Protein AF-A0A0A5IDB6-F1 (afdb_monomer)

Mean predicted aligned error: 13.43 Å

Sequence (99 aa):
MSDLLKRGFLIGLGAAVNGKERVEKMMDDMIAKGQVTPHQAKEMFEAWKAKGENAKGEWDQKQREQMRTWLSQLGFVHKEEVAELEKRIRHLEEKGRER

pLDDT: mean 75.78, std 8.66, range [52.66, 92.31]

Secondary structure (DSSP, 8-state):
--HHHHHHHHHHHHHHHHHHHHHHHHHHHHHHTTSS-HHHHHHHHHHHHHHHHHHHHHHHHHHHHHHHHHHHHTTPPPHHHHHHHHHHHHHHHHHHHT-

Organism: NCBI:txid1385510

InterPro domains:
  IPR008769 Poly granule associated [PTHR38664] (3-95)

Structure (mmCIF, N/CA/C/O backbone):
data_AF-A0A0A5IDB6-F1
#
_entry.id   AF-A0A0A5IDB6-F1
#
loop_
_atom_site.group_PDB
_atom_site.id
_atom_site.type_symbol
_atom_site.label_atom_id
_atom_site.label_alt_id
_atom_site.label_comp_id
_atom_site.label_asym_id
_atom_site.label_entity_id
_atom_site.label_seq_id
_atom_site.pdbx_PDB_ins_code
_atom_site.Cartn_x
_atom_site.Cartn_y
_atom_site.Cartn_z
_atom_site.occupancy
_atom_site.B_iso_or_equiv
_atom_site.auth_seq_id
_atom_site.auth_comp_id
_atom_site.auth_asym_id
_atom_site.auth_atom_id
_atom_site.pdbx_PDB_model_num
ATOM 1 N N . MET A 1 1 ? 15.994 17.042 -19.330 1.00 52.66 1 MET A N 1
ATOM 2 C CA . MET A 1 1 ? 15.567 15.823 -18.602 1.00 52.66 1 MET A CA 1
ATOM 3 C C . MET A 1 1 ? 16.181 14.626 -19.302 1.00 52.66 1 MET A C 1
ATOM 5 O O . MET A 1 1 ? 16.002 14.531 -20.511 1.00 52.66 1 MET A O 1
ATOM 9 N N . SER A 1 2 ? 16.950 13.793 -18.598 1.00 75.12 2 SER A N 1
ATOM 10 C CA . SER A 1 2 ? 17.633 12.646 -19.208 1.00 75.12 2 SER A CA 1
ATOM 11 C C . SER A 1 2 ? 16.621 11.651 -19.782 1.00 75.12 2 SER A C 1
ATOM 13 O O . SER A 1 2 ? 15.553 11.426 -19.210 1.00 75.12 2 SER A O 1
ATOM 15 N N . ASP A 1 3 ? 16.950 11.067 -20.930 1.00 76.25 3 ASP A N 1
ATOM 16 C CA . ASP A 1 3 ? 16.071 10.136 -21.647 1.00 76.25 3 ASP A CA 1
ATOM 17 C C . ASP A 1 3 ? 15.746 8.888 -20.797 1.00 76.25 3 ASP A C 1
ATOM 19 O O . ASP A 1 3 ? 14.632 8.369 -20.819 1.00 76.25 3 ASP A O 1
ATOM 23 N N . LEU A 1 4 ? 16.681 8.495 -19.927 1.00 72.12 4 LEU A N 1
ATOM 24 C CA . LEU A 1 4 ? 16.526 7.449 -18.911 1.00 72.12 4 LEU A CA 1
ATOM 25 C C . LEU A 1 4 ? 15.394 7.719 -17.910 1.00 72.12 4 LEU A C 1
ATOM 27 O O . LEU A 1 4 ? 14.641 6.804 -17.589 1.00 72.12 4 LEU A O 1
ATOM 31 N N . LEU A 1 5 ? 15.228 8.961 -17.441 1.00 74.62 5 LEU A N 1
ATOM 32 C CA . LEU A 1 5 ? 14.155 9.313 -16.502 1.00 74.62 5 LEU A CA 1
ATOM 33 C C . LEU A 1 5 ? 12.778 9.225 -17.169 1.00 74.62 5 LEU A C 1
ATOM 35 O O . LEU A 1 5 ? 11.841 8.691 -16.579 1.00 74.62 5 LEU A O 1
ATOM 39 N N . LYS A 1 6 ? 12.661 9.689 -18.421 1.00 70.94 6 LYS A N 1
ATOM 40 C CA . LYS A 1 6 ? 11.416 9.571 -19.199 1.00 70.94 6 LYS A CA 1
ATOM 41 C C . LYS A 1 6 ? 11.058 8.109 -19.474 1.00 70.94 6 LYS A C 1
ATOM 43 O O . LYS A 1 6 ? 9.900 7.727 -19.325 1.00 70.94 6 LYS A O 1
ATOM 48 N N . ARG A 1 7 ? 12.047 7.283 -19.822 1.00 69.81 7 ARG A N 1
ATOM 49 C CA . ARG A 1 7 ? 11.866 5.842 -20.066 1.00 69.81 7 ARG A CA 1
ATOM 50 C C . ARG A 1 7 ? 11.519 5.084 -18.788 1.00 69.81 7 ARG A C 1
ATOM 52 O O . ARG A 1 7 ? 10.568 4.312 -18.789 1.00 69.81 7 ARG A O 1
ATOM 59 N N . GLY A 1 8 ? 12.206 5.367 -17.682 1.00 72.31 8 GLY A N 1
ATOM 60 C CA . GLY A 1 8 ? 11.884 4.805 -16.368 1.00 72.31 8 GLY A CA 1
ATOM 61 C C . GLY A 1 8 ? 10.470 5.165 -15.905 1.00 72.31 8 GLY A C 1
ATOM 62 O O . GLY A 1 8 ? 9.771 4.324 -15.347 1.00 72.31 8 GLY A O 1
ATOM 63 N N . PHE A 1 9 ? 10.003 6.379 -16.210 1.00 75.81 9 PHE A N 1
ATOM 64 C CA . PHE A 1 9 ? 8.634 6.804 -15.920 1.00 75.81 9 PHE A CA 1
ATOM 65 C C . PHE A 1 9 ? 7.586 6.094 -16.791 1.00 75.81 9 PHE A C 1
ATOM 67 O O . PHE A 1 9 ? 6.565 5.650 -16.271 1.00 75.81 9 PHE A O 1
ATOM 74 N N . LEU A 1 10 ? 7.844 5.922 -18.094 1.00 72.69 10 LEU A N 1
ATOM 75 C CA . LEU A 1 10 ? 6.964 5.173 -19.005 1.00 72.69 10 LEU A CA 1
ATOM 76 C C . LEU A 1 10 ? 6.857 3.691 -18.626 1.00 72.69 10 LEU A C 1
ATOM 78 O O . LEU A 1 10 ? 5.766 3.130 -18.676 1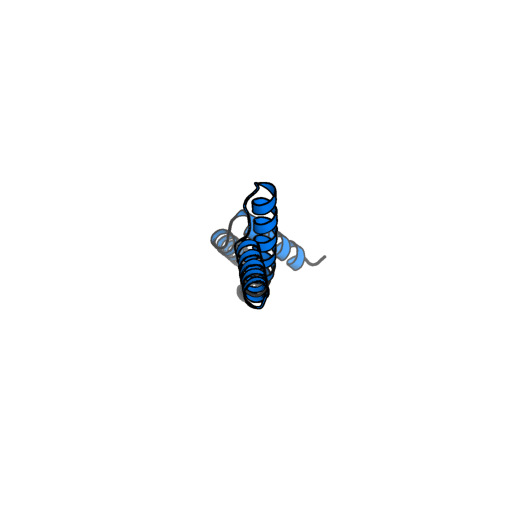.00 72.69 10 LEU A O 1
ATOM 82 N N . ILE A 1 11 ? 7.959 3.074 -18.192 1.00 71.31 11 ILE A N 1
ATOM 83 C CA . ILE A 1 11 ? 7.951 1.715 -17.633 1.00 71.31 11 ILE A CA 1
ATOM 84 C C . ILE A 1 11 ? 7.164 1.687 -16.319 1.00 71.31 11 ILE A C 1
ATOM 86 O O . ILE A 1 11 ? 6.344 0.795 -16.120 1.00 71.31 11 ILE A O 1
ATOM 90 N N . GLY A 1 12 ? 7.354 2.685 -15.450 1.00 70.12 12 GLY A N 1
ATOM 91 C CA . GLY A 1 12 ? 6.598 2.824 -14.204 1.00 70.12 12 GLY A CA 1
ATOM 92 C C . GLY A 1 12 ? 5.084 2.922 -14.425 1.00 70.12 12 GLY A C 1
ATOM 93 O O . GLY A 1 12 ? 4.319 2.244 -13.743 1.00 70.12 12 GLY A O 1
ATOM 94 N N . LEU A 1 13 ? 4.647 3.698 -15.420 1.00 70.56 13 LEU A N 1
ATOM 95 C CA . LEU A 1 13 ? 3.240 3.786 -15.827 1.00 70.56 13 LEU A CA 1
ATOM 96 C C . LEU A 1 13 ? 2.748 2.498 -16.503 1.00 70.56 13 LEU A C 1
ATOM 98 O O . LEU A 1 13 ? 1.647 2.033 -16.215 1.00 70.56 13 LEU A O 1
ATOM 102 N N . GLY A 1 14 ? 3.566 1.883 -17.361 1.00 63.28 14 GLY A N 1
ATOM 103 C CA . GLY A 1 14 ? 3.255 0.609 -18.011 1.00 63.28 14 GLY A CA 1
ATOM 104 C C . GLY A 1 14 ? 3.058 -0.533 -17.011 1.00 63.28 14 GLY A C 1
ATOM 105 O O . GLY A 1 14 ? 2.142 -1.337 -17.181 1.00 63.28 14 GLY A O 1
ATOM 106 N N . ALA A 1 15 ? 3.844 -0.554 -15.933 1.00 63.56 15 ALA A N 1
ATOM 107 C CA . ALA A 1 15 ? 3.757 -1.529 -14.849 1.00 63.56 15 ALA A CA 1
ATOM 108 C C . ALA A 1 15 ? 2.455 -1.418 -14.041 1.00 63.56 15 ALA A C 1
ATOM 110 O O . ALA A 1 15 ? 1.901 -2.440 -13.641 1.00 63.56 15 ALA A O 1
ATOM 111 N N . ALA A 1 16 ? 1.954 -0.195 -13.829 1.00 65.50 16 ALA A N 1
ATOM 112 C CA . ALA A 1 16 ? 0.711 0.046 -13.096 1.00 65.50 16 ALA A CA 1
ATOM 113 C C . ALA A 1 16 ? -0.534 -0.427 -13.867 1.00 65.50 16 ALA A C 1
ATOM 115 O O . ALA A 1 16 ? -1.525 -0.810 -13.254 1.00 65.50 16 ALA A O 1
ATOM 116 N N . VAL A 1 17 ? -0.475 -0.409 -15.204 1.00 58.53 17 VAL A N 1
ATOM 117 C CA . VAL A 1 17 ? -1.614 -0.749 -16.072 1.00 58.53 17 VAL A CA 1
ATOM 118 C C . VAL A 1 17 ? -1.554 -2.192 -16.579 1.00 58.53 17 VAL A C 1
ATOM 120 O O . VAL A 1 17 ? -2.590 -2.835 -16.705 1.00 58.53 17 VAL A O 1
ATOM 123 N N . ASN A 1 18 ? -0.362 -2.713 -16.888 1.00 62.06 18 ASN A N 1
ATOM 124 C CA . ASN A 1 18 ? -0.212 -3.970 -17.631 1.00 62.06 18 ASN A CA 1
ATOM 125 C C . ASN A 1 18 ? 0.526 -5.096 -16.879 1.00 62.06 18 ASN A C 1
ATOM 127 O O . ASN A 1 18 ? 0.696 -6.176 -17.442 1.00 62.06 18 ASN A O 1
ATOM 131 N N . GLY A 1 19 ? 0.955 -4.880 -15.631 1.00 67.75 19 GLY A N 1
ATOM 132 C CA . GLY A 1 19 ? 1.591 -5.919 -14.814 1.00 67.75 19 GLY A CA 1
ATOM 133 C C . GLY A 1 19 ? 3.028 -6.286 -15.223 1.00 67.75 19 GLY A C 1
ATOM 134 O O . GLY A 1 19 ? 3.605 -5.739 -16.164 1.00 67.75 19 GLY A O 1
ATOM 135 N N . LYS A 1 20 ? 3.626 -7.218 -14.467 1.00 69.00 20 LYS A N 1
ATOM 136 C CA . LYS A 1 20 ? 5.057 -7.581 -14.532 1.00 69.00 20 LYS A CA 1
ATOM 137 C C . LYS A 1 20 ? 5.493 -8.130 -15.901 1.00 69.00 20 LYS A C 1
ATOM 139 O O . LYS A 1 20 ? 6.536 -7.738 -16.410 1.00 69.00 20 LYS A O 1
ATOM 144 N N . GLU A 1 21 ? 4.676 -8.972 -16.526 1.00 69.31 21 GLU A N 1
ATOM 145 C CA . GLU A 1 21 ? 5.003 -9.639 -17.802 1.00 69.31 21 GLU A CA 1
ATOM 146 C C . GLU A 1 21 ? 5.108 -8.659 -18.979 1.00 69.31 21 GLU A C 1
ATOM 148 O O . GLU A 1 21 ? 5.892 -8.854 -19.909 1.00 69.31 21 GLU A O 1
ATOM 153 N N . ARG A 1 22 ? 4.335 -7.567 -18.952 1.00 71.62 22 ARG A N 1
ATOM 154 C CA . ARG A 1 22 ? 4.395 -6.530 -19.991 1.00 71.62 22 ARG A CA 1
ATOM 155 C C . ARG A 1 22 ? 5.645 -5.664 -19.853 1.00 71.62 22 ARG A C 1
ATOM 157 O O . ARG A 1 22 ? 6.187 -5.216 -20.860 1.00 71.62 22 ARG A O 1
ATOM 164 N N . VAL A 1 23 ? 6.099 -5.449 -18.618 1.00 74.12 23 VAL A N 1
ATOM 165 C CA . VAL A 1 23 ? 7.330 -4.712 -18.306 1.00 74.12 23 VAL A CA 1
ATOM 166 C C . VAL A 1 23 ? 8.554 -5.480 -18.790 1.00 74.12 23 VAL A C 1
ATOM 1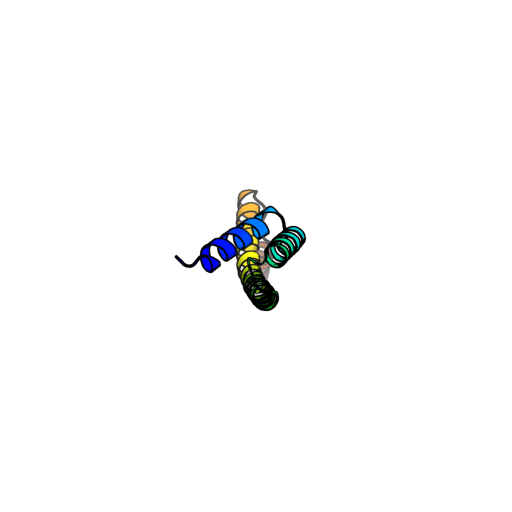68 O O . VAL A 1 23 ? 9.410 -4.883 -19.438 1.00 74.12 23 VAL A O 1
ATOM 171 N N . GLU A 1 24 ? 8.597 -6.793 -18.546 1.00 74.25 24 GLU A N 1
ATOM 172 C CA . GLU A 1 24 ? 9.664 -7.672 -19.041 1.00 74.25 24 GLU A CA 1
ATOM 173 C C . GLU A 1 24 ? 9.757 -7.609 -20.574 1.00 74.25 24 GLU A C 1
ATOM 175 O O . GLU A 1 24 ? 10.814 -7.272 -21.104 1.00 74.25 24 GLU A O 1
ATOM 180 N N . LYS A 1 25 ? 8.629 -7.748 -21.290 1.00 79.50 25 LYS A N 1
ATOM 181 C CA . LYS A 1 25 ? 8.606 -7.610 -22.760 1.00 79.50 25 LYS A CA 1
ATOM 182 C C . LYS A 1 25 ? 9.066 -6.241 -23.263 1.00 79.50 25 LYS A C 1
ATOM 184 O O . LYS A 1 25 ? 9.784 -6.164 -24.253 1.00 79.50 25 LYS A O 1
ATOM 189 N N . MET A 1 26 ? 8.658 -5.148 -22.612 1.00 76.81 26 MET A N 1
ATOM 190 C CA . MET A 1 26 ? 9.092 -3.805 -23.019 1.00 76.81 26 MET A CA 1
ATOM 191 C C . MET A 1 26 ? 10.598 -3.609 -22.821 1.00 76.81 26 MET A C 1
ATOM 193 O O . MET A 1 26 ? 11.239 -2.963 -23.650 1.00 76.81 26 MET A O 1
ATOM 197 N N . MET A 1 27 ? 11.163 -4.157 -21.742 1.00 77.50 27 MET A N 1
ATOM 198 C CA . MET A 1 27 ? 12.607 -4.160 -21.502 1.00 77.50 27 MET A CA 1
ATOM 199 C C . MET A 1 27 ? 13.353 -4.974 -22.557 1.00 77.50 27 MET A C 1
ATOM 201 O O . MET A 1 27 ? 14.323 -4.465 -23.117 1.00 77.50 27 MET A O 1
ATOM 205 N N . ASP A 1 28 ? 12.876 -6.177 -22.875 1.00 81.44 28 ASP A N 1
ATOM 206 C CA . ASP A 1 28 ? 13.468 -7.027 -23.911 1.00 81.44 28 ASP A CA 1
ATOM 207 C C . ASP A 1 28 ? 13.451 -6.336 -25.281 1.00 81.44 28 ASP A C 1
ATOM 209 O O . ASP A 1 28 ? 14.468 -6.300 -25.974 1.00 81.44 28 ASP A O 1
ATOM 213 N N . ASP A 1 29 ? 12.344 -5.676 -25.635 1.00 82.44 29 ASP A N 1
ATOM 214 C CA . ASP A 1 29 ? 12.235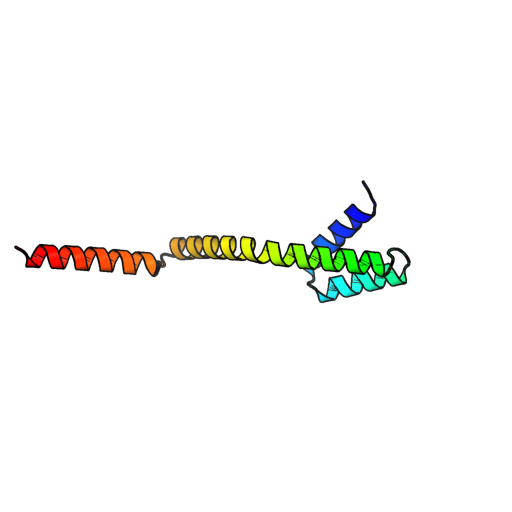 -4.881 -26.862 1.00 82.44 29 ASP A CA 1
ATOM 215 C C . ASP A 1 29 ? 13.220 -3.700 -26.888 1.00 82.44 29 ASP A C 1
ATOM 217 O O . ASP A 1 29 ? 13.748 -3.343 -27.944 1.00 82.44 29 ASP A O 1
ATOM 221 N N . MET A 1 30 ? 13.471 -3.062 -25.741 1.00 80.00 30 MET A N 1
ATOM 222 C CA . MET A 1 30 ? 14.436 -1.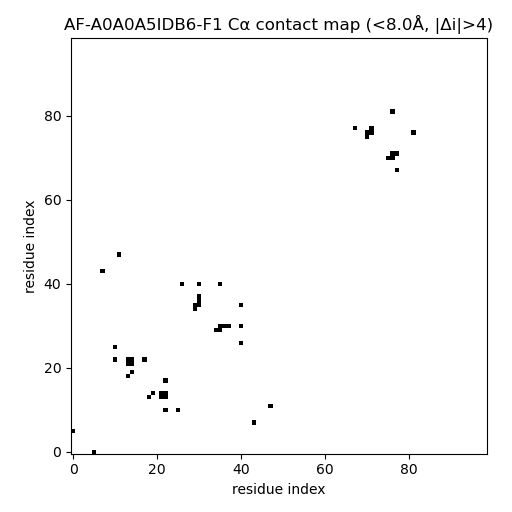963 -25.630 1.00 80.00 30 MET A CA 1
ATOM 223 C C . MET A 1 30 ? 15.885 -2.444 -25.751 1.00 80.00 30 MET A C 1
ATOM 225 O O . MET A 1 30 ? 16.695 -1.744 -26.366 1.00 80.00 30 MET A O 1
ATOM 229 N N . ILE A 1 31 ? 16.199 -3.631 -25.223 1.00 83.38 31 ILE A N 1
ATOM 230 C CA . ILE A 1 31 ? 17.501 -4.287 -25.399 1.00 83.38 31 ILE A CA 1
ATOM 231 C C . ILE A 1 31 ? 17.687 -4.675 -26.869 1.00 83.38 31 ILE A C 1
ATOM 233 O O . ILE A 1 31 ? 18.708 -4.341 -27.468 1.00 83.38 31 ILE A O 1
ATOM 237 N N . ALA A 1 32 ? 16.683 -5.312 -27.479 1.00 84.25 32 ALA A N 1
ATOM 238 C CA . ALA A 1 32 ? 16.720 -5.749 -28.874 1.00 84.25 32 ALA A CA 1
ATOM 239 C C . ALA A 1 32 ? 16.893 -4.579 -29.855 1.00 84.25 32 ALA A C 1
ATOM 241 O O . ALA A 1 32 ? 17.578 -4.702 -30.868 1.00 84.25 32 ALA A O 1
ATOM 242 N N . LYS A 1 33 ? 16.317 -3.413 -29.537 1.00 85.50 33 LYS A N 1
ATOM 243 C CA . LYS A 1 33 ? 16.473 -2.175 -30.317 1.00 85.50 33 LYS A CA 1
ATOM 244 C C . LYS A 1 33 ? 17.776 -1.420 -30.018 1.00 85.50 33 LYS A C 1
ATOM 246 O O . LYS A 1 33 ? 17.962 -0.327 -30.548 1.00 85.50 33 LYS A O 1
ATOM 251 N N . GLY A 1 34 ? 18.645 -1.949 -29.151 1.00 82.00 34 GLY A N 1
ATOM 252 C CA . GLY A 1 34 ? 19.909 -1.319 -28.752 1.00 82.00 34 GLY A CA 1
ATOM 253 C C . GLY A 1 34 ? 19.735 -0.010 -27.978 1.00 82.00 34 GLY A C 1
ATOM 254 O O . GLY A 1 34 ? 20.670 0.779 -27.876 1.00 82.00 34 GLY A O 1
ATOM 255 N N . GLN A 1 35 ? 18.536 0.254 -27.456 1.00 77.75 35 GLN A N 1
ATOM 256 C CA . GLN A 1 35 ? 18.216 1.510 -26.777 1.00 77.75 35 GLN A CA 1
ATOM 257 C C . GLN A 1 35 ? 18.697 1.526 -25.326 1.00 77.75 35 GLN A C 1
ATOM 259 O O . GLN A 1 35 ? 18.837 2.595 -24.734 1.00 77.75 35 GLN A O 1
ATOM 264 N N . VAL A 1 36 ? 18.899 0.342 -24.750 1.00 79.75 36 VAL A N 1
ATOM 265 C CA . VAL A 1 36 ? 19.316 0.129 -23.366 1.00 79.75 36 VAL A CA 1
ATOM 266 C C . VAL A 1 36 ? 20.238 -1.087 -23.349 1.00 79.75 36 VAL A C 1
ATOM 268 O O . VAL A 1 36 ? 19.983 -2.067 -24.050 1.00 79.75 36 VAL A O 1
ATOM 271 N N . THR A 1 37 ? 21.320 -1.045 -22.573 1.00 84.69 37 THR A N 1
ATOM 272 C CA . THR A 1 37 ? 22.188 -2.223 -22.437 1.00 84.69 37 THR A CA 1
ATOM 273 C C . THR A 1 37 ? 21.532 -3.277 -21.534 1.00 84.69 37 THR A C 1
ATOM 275 O O . THR A 1 37 ? 20.747 -2.921 -20.650 1.00 84.69 37 THR A O 1
ATOM 278 N N . PRO A 1 38 ? 21.876 -4.573 -21.673 1.00 81.06 38 PRO A N 1
ATOM 279 C CA . PRO A 1 38 ? 21.368 -5.617 -20.777 1.00 81.06 38 PRO A CA 1
ATOM 280 C C . PRO A 1 38 ? 21.637 -5.318 -19.295 1.00 81.06 38 PRO A C 1
ATOM 282 O O . PRO A 1 38 ? 20.831 -5.642 -18.427 1.00 81.06 38 PRO A O 1
ATOM 285 N N . HIS A 1 39 ? 22.760 -4.654 -19.008 1.00 82.81 39 HIS A N 1
ATOM 286 C CA . HIS A 1 39 ? 23.123 -4.238 -17.659 1.00 82.81 39 HIS A CA 1
ATOM 287 C C . HIS A 1 39 ? 22.187 -3.148 -17.119 1.00 82.81 39 HIS A C 1
ATOM 289 O O . HIS A 1 39 ? 21.623 -3.313 -16.041 1.00 82.81 39 HIS A O 1
ATOM 295 N N . GLN A 1 40 ? 21.938 -2.094 -17.903 1.00 76.38 40 GLN A N 1
ATOM 296 C CA . GLN A 1 40 ? 21.020 -1.012 -17.529 1.00 76.38 40 GLN A CA 1
ATOM 297 C C . GLN A 1 40 ? 19.580 -1.510 -17.353 1.00 76.38 40 GLN A C 1
ATOM 299 O O . GLN A 1 40 ? 18.889 -1.096 -16.427 1.00 76.38 40 GLN A O 1
ATOM 304 N N . ALA A 1 41 ? 19.123 -2.431 -18.203 1.00 76.56 41 ALA A N 1
ATOM 305 C CA . ALA A 1 41 ? 17.803 -3.039 -18.056 1.00 76.56 41 ALA A CA 1
ATOM 306 C C . ALA A 1 41 ? 17.681 -3.820 -16.734 1.00 76.56 41 ALA A C 1
ATOM 308 O O . ALA A 1 41 ? 16.669 -3.714 -16.041 1.00 76.56 41 ALA A O 1
ATOM 309 N N . LYS A 1 42 ? 18.732 -4.554 -16.346 1.00 80.12 42 LYS A N 1
ATOM 310 C CA . LYS A 1 42 ? 18.779 -5.291 -15.078 1.00 80.12 42 LYS A CA 1
ATOM 311 C C . LYS A 1 42 ? 18.746 -4.355 -13.866 1.00 80.12 42 LYS A C 1
ATOM 313 O O . LYS A 1 42 ? 17.965 -4.595 -12.950 1.00 80.12 42 LYS A O 1
ATOM 318 N N . GLU A 1 43 ? 19.502 -3.259 -13.897 1.00 82.19 43 GLU A N 1
ATOM 319 C CA . GLU A 1 43 ? 19.459 -2.230 -12.846 1.00 82.19 43 GLU A CA 1
ATOM 320 C C . GLU A 1 43 ? 18.070 -1.589 -12.723 1.00 82.19 43 GLU A C 1
ATOM 322 O O . GLU A 1 43 ? 17.556 -1.407 -11.619 1.00 82.19 43 GLU A O 1
ATOM 327 N N . MET A 1 44 ? 17.418 -1.286 -13.851 1.00 76.81 44 MET A N 1
ATOM 328 C CA . MET A 1 44 ? 16.060 -0.736 -13.852 1.00 76.81 44 MET A CA 1
ATOM 329 C C . MET A 1 44 ? 15.041 -1.716 -13.257 1.00 76.81 44 MET A C 1
ATOM 331 O O . MET A 1 44 ? 14.142 -1.295 -12.525 1.00 76.81 44 MET A O 1
ATOM 335 N N . PHE A 1 45 ? 15.187 -3.013 -13.530 1.00 75.56 45 PHE A N 1
ATOM 336 C CA . PHE A 1 45 ? 14.327 -4.054 -12.969 1.00 75.56 45 PHE A CA 1
ATOM 337 C C . PHE A 1 45 ? 14.525 -4.233 -11.465 1.00 75.56 45 PHE A C 1
ATOM 339 O O . PHE A 1 45 ? 13.550 -4.351 -10.722 1.00 75.56 45 PHE A O 1
ATOM 346 N N . GLU A 1 46 ? 15.772 -4.222 -10.998 1.00 79.06 46 GLU A N 1
ATOM 347 C CA . GLU A 1 46 ? 16.084 -4.302 -9.570 1.00 79.06 46 GLU A CA 1
ATOM 348 C C . GLU A 1 46 ? 15.568 -3.072 -8.817 1.00 79.06 46 GLU A C 1
ATOM 350 O O . GLU A 1 46 ? 14.908 -3.216 -7.785 1.00 79.06 46 GLU A O 1
ATOM 355 N N . ALA A 1 47 ? 15.751 -1.872 -9.376 1.00 75.12 47 ALA A N 1
ATOM 356 C CA . ALA A 1 47 ? 15.190 -0.642 -8.825 1.00 75.12 47 ALA A CA 1
ATOM 357 C C . ALA A 1 47 ? 13.652 -0.673 -8.787 1.00 75.12 47 ALA A C 1
ATOM 359 O O . ALA A 1 47 ? 13.040 -0.229 -7.811 1.00 75.12 47 ALA A O 1
ATOM 360 N N . TRP A 1 48 ? 13.012 -1.227 -9.822 1.00 72.38 48 TRP A N 1
ATOM 361 C CA . TRP A 1 48 ? 11.564 -1.426 -9.852 1.00 72.38 48 TRP A CA 1
ATOM 362 C C . TRP A 1 48 ? 11.100 -2.404 -8.770 1.00 72.38 48 TRP A C 1
ATOM 364 O O . TRP A 1 48 ? 10.154 -2.103 -8.043 1.00 72.38 48 TRP A O 1
ATOM 374 N N . LYS A 1 49 ? 11.789 -3.538 -8.615 1.00 71.50 49 LYS A N 1
ATOM 375 C CA . LYS A 1 49 ? 11.465 -4.551 -7.606 1.00 71.50 49 LYS A CA 1
ATOM 376 C C . LYS A 1 49 ? 11.593 -3.990 -6.187 1.00 71.50 49 LYS A C 1
ATOM 378 O O . LYS A 1 49 ? 10.649 -4.106 -5.410 1.00 71.50 49 LYS A O 1
ATOM 383 N N . ALA A 1 50 ? 12.696 -3.306 -5.887 1.00 72.38 50 ALA A N 1
ATOM 384 C CA . ALA A 1 50 ? 12.925 -2.675 -4.587 1.00 72.38 50 ALA A CA 1
ATOM 385 C C . ALA A 1 50 ? 11.871 -1.598 -4.269 1.00 72.38 50 ALA A C 1
ATOM 387 O O . ALA A 1 50 ? 11.351 -1.521 -3.156 1.00 72.38 50 ALA A O 1
ATOM 388 N N . LYS A 1 51 ? 11.493 -0.781 -5.262 1.00 68.31 51 LYS A N 1
ATOM 389 C CA . LYS A 1 51 ? 10.456 0.244 -5.085 1.00 68.31 51 LYS A CA 1
ATOM 390 C C . LYS A 1 51 ? 9.054 -0.360 -4.955 1.00 68.31 51 LYS A C 1
ATOM 392 O O . LYS A 1 51 ? 8.241 0.165 -4.201 1.00 68.31 51 LYS A O 1
ATOM 397 N N . GLY A 1 52 ? 8.782 -1.467 -5.646 1.00 66.38 52 GLY A N 1
ATOM 398 C CA . GLY A 1 52 ? 7.538 -2.227 -5.529 1.00 66.38 52 GLY A CA 1
ATOM 399 C C . GLY A 1 52 ? 7.367 -2.892 -4.162 1.00 66.38 52 GLY A C 1
ATOM 400 O O . GLY A 1 52 ? 6.263 -2.892 -3.624 1.00 66.38 52 GLY A O 1
ATOM 401 N N . GLU A 1 53 ? 8.442 -3.416 -3.571 1.00 62.47 53 GLU A N 1
ATOM 402 C CA . GLU A 1 53 ? 8.419 -3.990 -2.217 1.00 62.47 53 GLU A CA 1
ATOM 403 C C . GLU A 1 53 ? 8.126 -2.926 -1.149 1.00 62.47 53 GLU A C 1
ATOM 405 O O . GLU A 1 53 ? 7.253 -3.138 -0.308 1.00 62.47 53 GLU A O 1
ATOM 410 N N . ASN A 1 54 ? 8.745 -1.745 -1.243 1.00 61.09 54 ASN A N 1
ATOM 411 C CA . A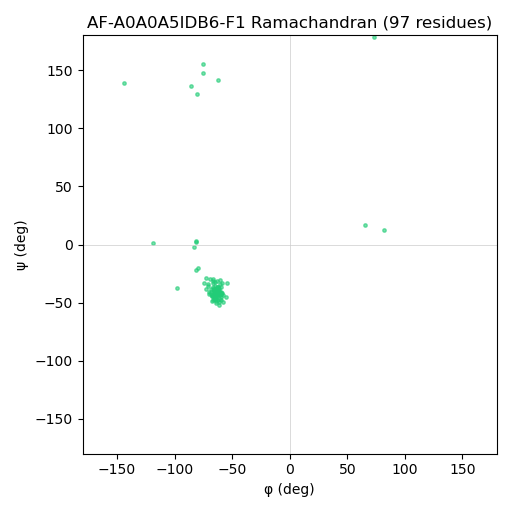SN A 1 54 ? 8.447 -0.627 -0.339 1.00 61.09 54 ASN A CA 1
ATOM 412 C C . ASN A 1 54 ? 7.018 -0.087 -0.522 1.00 61.09 54 ASN A C 1
ATOM 414 O O . ASN A 1 54 ? 6.324 0.189 0.456 1.00 61.09 54 ASN A O 1
ATOM 418 N N . ALA A 1 55 ? 6.545 0.007 -1.769 1.00 60.72 55 ALA A N 1
ATOM 419 C CA . ALA A 1 55 ? 5.190 0.462 -2.061 1.00 60.72 55 ALA A CA 1
ATOM 420 C C . ALA A 1 55 ? 4.116 -0.495 -1.521 1.00 60.72 55 ALA A C 1
ATOM 422 O O . ALA A 1 55 ? 3.056 -0.026 -1.123 1.00 60.72 55 ALA A O 1
ATOM 423 N N . LYS A 1 56 ? 4.372 -1.812 -1.461 1.00 60.94 56 LYS A N 1
ATOM 424 C CA . LYS A 1 56 ? 3.420 -2.78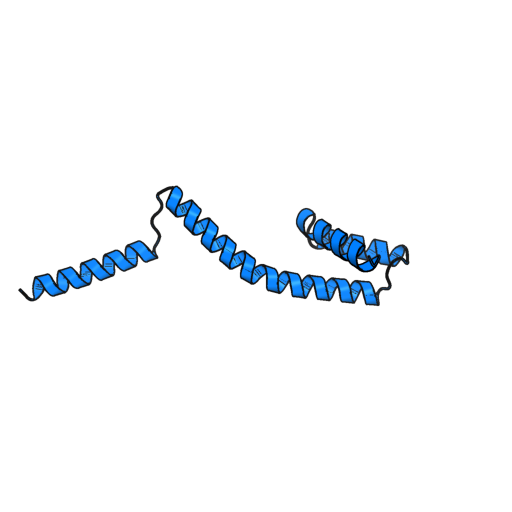8 -0.900 1.00 60.94 56 LYS A CA 1
ATOM 425 C C . LYS A 1 56 ? 3.098 -2.523 0.568 1.00 60.94 56 LYS A C 1
ATOM 427 O O . LYS A 1 56 ? 1.930 -2.570 0.927 1.00 60.94 56 LYS A O 1
ATOM 432 N N . GLY A 1 57 ? 4.094 -2.217 1.402 1.00 64.00 57 GLY A N 1
ATOM 433 C CA . GLY A 1 57 ? 3.876 -2.001 2.838 1.00 64.00 57 GLY A CA 1
ATOM 434 C C . GLY A 1 57 ? 2.992 -0.785 3.132 1.00 64.00 57 GLY A C 1
ATOM 435 O O . GLY A 1 57 ? 2.007 -0.887 3.866 1.00 64.00 57 GLY A O 1
ATOM 436 N N . GLU A 1 58 ? 3.305 0.351 2.505 1.00 63.72 58 GLU A N 1
ATOM 437 C CA . GLU A 1 58 ? 2.521 1.585 2.641 1.00 63.72 58 GLU A CA 1
ATOM 438 C C . GLU A 1 58 ? 1.139 1.460 1.984 1.00 63.72 58 GLU A C 1
ATOM 440 O O . GLU A 1 58 ? 0.136 1.933 2.527 1.00 63.72 58 GLU A O 1
ATOM 445 N N . TRP A 1 59 ? 1.061 0.785 0.833 1.00 68.88 59 TRP A N 1
ATOM 446 C CA . TRP A 1 59 ? -0.197 0.541 0.132 1.00 68.88 59 TRP A CA 1
ATOM 447 C C . TRP A 1 59 ? -1.126 -0.370 0.930 1.00 68.88 59 TRP A C 1
ATOM 449 O O . TRP A 1 59 ? -2.302 -0.045 1.059 1.00 68.88 59 TRP A O 1
ATOM 459 N N . ASP A 1 60 ? -0.606 -1.440 1.530 1.00 68.19 60 ASP A N 1
ATOM 460 C CA . ASP A 1 60 ? -1.371 -2.375 2.355 1.00 68.19 60 ASP A CA 1
ATOM 461 C C . ASP A 1 60 ? -1.965 -1.690 3.591 1.00 68.19 60 ASP A C 1
ATOM 463 O O . ASP A 1 60 ? -3.119 -1.933 3.950 1.00 68.19 60 ASP A O 1
ATOM 467 N N . GLN A 1 61 ? -1.201 -0.816 4.252 1.00 74.56 61 GLN A N 1
ATOM 468 C CA . GLN A 1 61 ? -1.704 -0.062 5.400 1.00 74.56 61 GLN A CA 1
ATOM 469 C C . GLN A 1 61 ? -2.805 0.918 4.982 1.00 74.56 61 GLN A C 1
ATOM 471 O O . GLN A 1 61 ? -3.881 0.931 5.582 1.00 74.56 61 GLN A O 1
ATOM 476 N N . LYS A 1 62 ? -2.576 1.668 3.901 1.00 74.19 62 LYS A N 1
ATOM 477 C CA . LYS A 1 62 ? -3.540 2.642 3.381 1.00 74.19 62 LYS A CA 1
ATOM 478 C C . LYS A 1 62 ? -4.809 1.978 2.828 1.00 74.19 62 LYS A C 1
ATOM 480 O O . LYS A 1 62 ? -5.891 2.553 2.927 1.00 74.19 62 LYS A O 1
ATOM 485 N N . GLN A 1 63 ? -4.689 0.777 2.261 1.00 76.94 63 GLN A N 1
ATOM 486 C CA . GLN A 1 63 ? -5.804 -0.087 1.856 1.00 76.94 63 GLN A CA 1
ATOM 487 C C . GLN A 1 63 ? -6.624 -0.522 3.068 1.00 76.94 63 GLN A C 1
ATOM 489 O O . GLN A 1 63 ? -7.838 -0.346 3.074 1.00 76.94 63 GLN A O 1
ATOM 494 N N . ARG A 1 64 ? -5.972 -1.035 4.122 1.00 77.44 64 ARG A N 1
ATOM 495 C CA . ARG A 1 64 ? -6.658 -1.458 5.353 1.00 77.44 64 ARG A CA 1
ATOM 496 C C . ARG A 1 64 ? -7.420 -0.314 6.013 1.00 77.44 64 ARG A C 1
ATOM 498 O O . ARG A 1 64 ? -8.552 -0.519 6.439 1.00 77.44 64 ARG A O 1
ATOM 505 N N . GLU A 1 65 ? -6.832 0.877 6.078 1.00 80.12 65 GLU A N 1
ATOM 506 C CA . GLU A 1 65 ? -7.496 2.068 6.622 1.00 80.12 65 GLU A CA 1
ATOM 507 C C . GLU A 1 65 ? -8.701 2.487 5.776 1.00 80.12 65 GLU A C 1
ATOM 509 O O . GLU A 1 65 ? -9.787 2.681 6.318 1.00 80.12 65 GLU A O 1
ATOM 514 N N . GLN A 1 66 ? -8.552 2.538 4.449 1.00 80.44 66 GLN A N 1
ATOM 515 C CA . GLN A 1 66 ? -9.670 2.836 3.552 1.00 80.44 66 GLN A CA 1
ATOM 516 C C . GLN A 1 66 ? -10.788 1.804 3.701 1.00 80.44 66 GLN A C 1
ATOM 518 O O . GLN A 1 66 ? -11.945 2.166 3.889 1.00 80.44 66 GLN A O 1
ATOM 523 N N . MET A 1 67 ? -10.454 0.517 3.692 1.00 78.62 67 MET A N 1
ATOM 524 C CA . MET A 1 67 ? -11.424 -0.563 3.837 1.00 78.62 67 MET A CA 1
ATOM 525 C C . MET A 1 67 ? -12.138 -0.501 5.194 1.00 78.62 67 MET A C 1
ATOM 527 O O . MET A 1 67 ? -13.350 -0.704 5.250 1.00 78.62 67 MET A O 1
ATOM 531 N N . ARG A 1 68 ? -11.434 -0.117 6.272 1.00 76.38 68 ARG A N 1
ATOM 532 C CA . ARG A 1 68 ? -12.054 0.175 7.574 1.00 76.38 68 ARG A CA 1
ATOM 533 C C . ARG A 1 68 ? -13.057 1.322 7.495 1.00 76.38 68 ARG A C 1
ATOM 535 O O . ARG A 1 68 ? -14.170 1.175 7.992 1.00 76.38 68 ARG A O 1
ATOM 542 N N . THR A 1 69 ? -12.695 2.434 6.858 1.00 80.38 69 THR A N 1
ATOM 543 C CA . THR A 1 69 ? -13.585 3.591 6.688 1.00 80.38 69 THR A CA 1
ATOM 544 C C .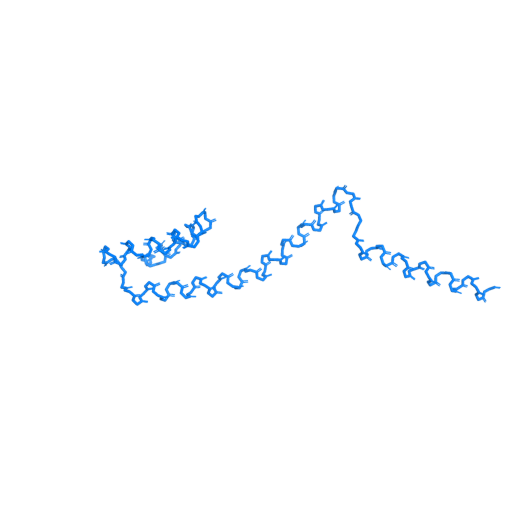 THR A 1 69 ? -14.835 3.237 5.883 1.00 80.38 69 THR A C 1
ATOM 546 O O . THR A 1 69 ? -15.938 3.612 6.274 1.00 80.38 69 THR A O 1
ATOM 549 N N . TRP A 1 70 ? -14.685 2.485 4.792 1.00 79.31 70 TRP A N 1
ATOM 550 C CA . TRP A 1 70 ? -15.807 2.040 3.962 1.00 79.31 70 TRP A CA 1
ATOM 551 C C . TRP A 1 70 ? -16.758 1.111 4.724 1.00 79.31 70 TRP A C 1
ATOM 553 O O . TRP A 1 70 ? -17.971 1.299 4.668 1.00 79.31 70 TRP A O 1
ATOM 563 N N . LEU A 1 71 ? -16.223 0.148 5.481 1.00 80.12 71 LEU A N 1
ATOM 564 C CA . LEU A 1 71 ? -17.032 -0.747 6.313 1.00 80.12 71 LEU A CA 1
ATOM 565 C C . LEU A 1 71 ? -17.812 0.024 7.388 1.00 80.12 71 LEU A C 1
ATOM 567 O O . LEU A 1 71 ? -19.008 -0.214 7.546 1.00 80.12 71 LEU A O 1
ATOM 571 N N . SER A 1 72 ? -17.183 1.004 8.045 1.00 75.50 72 SER A N 1
ATOM 572 C CA . SER A 1 72 ? -17.869 1.883 9.002 1.00 75.50 72 SER A CA 1
ATOM 573 C C . SER A 1 72 ? -18.991 2.700 8.359 1.00 75.50 72 SER A C 1
ATOM 575 O O . SER A 1 72 ? -20.060 2.834 8.947 1.00 75.50 72 SER A O 1
ATOM 577 N N . GLN A 1 73 ? -18.783 3.232 7.149 1.00 75.50 73 GLN A N 1
ATOM 578 C CA . GLN A 1 73 ? -19.814 4.000 6.436 1.00 75.50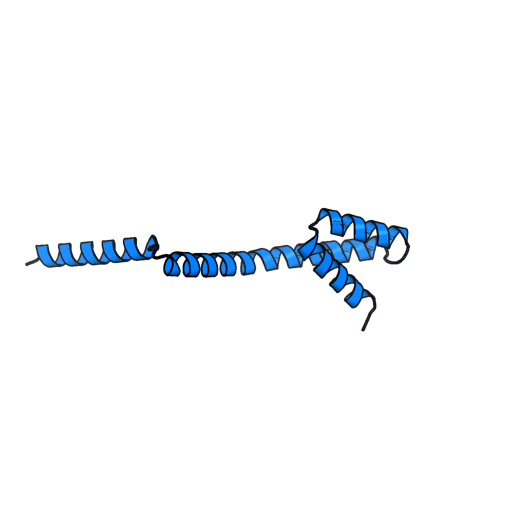 73 GLN A CA 1
ATOM 579 C C . GLN A 1 73 ? -21.019 3.144 6.027 1.00 75.50 73 GLN A C 1
ATOM 581 O O . GLN A 1 73 ? -22.138 3.646 5.976 1.00 75.50 73 GLN A O 1
ATOM 586 N N . LEU A 1 74 ? -20.807 1.851 5.777 1.00 75.62 74 LEU A N 1
ATOM 587 C CA . LEU A 1 74 ? -21.867 0.883 5.481 1.00 75.62 74 LEU A CA 1
ATOM 588 C C . LEU A 1 74 ? -22.577 0.355 6.742 1.00 75.62 74 LEU A C 1
ATOM 590 O O . LEU A 1 74 ? -23.456 -0.497 6.635 1.00 75.62 74 LEU A O 1
ATOM 594 N N . GLY A 1 75 ? -22.211 0.852 7.928 1.00 73.06 75 GLY A N 1
ATOM 595 C CA . GLY A 1 75 ? -22.816 0.463 9.202 1.00 73.06 75 GLY A CA 1
ATOM 596 C C . GLY A 1 75 ? -22.267 -0.837 9.795 1.00 73.06 75 GLY A C 1
ATOM 597 O O . GLY A 1 75 ? -22.854 -1.363 10.739 1.00 73.06 75 GLY A O 1
ATOM 598 N N . PHE A 1 76 ? -21.153 -1.365 9.276 1.00 75.56 76 PHE A N 1
ATOM 599 C CA . PHE A 1 76 ? -20.472 -2.501 9.895 1.00 75.56 76 PHE A CA 1
ATOM 600 C C . PHE A 1 76 ? -19.610 -2.026 11.067 1.00 75.56 76 PHE A C 1
ATOM 602 O O . PHE A 1 76 ? -18.799 -1.110 10.931 1.00 75.56 76 PHE A O 1
ATOM 609 N N . VAL A 1 77 ? -19.779 -2.684 12.213 1.00 72.94 77 VAL A N 1
ATOM 610 C CA . VAL A 1 77 ? -19.009 -2.428 13.438 1.00 72.94 77 VAL A CA 1
ATOM 611 C C . VAL A 1 77 ? -17.707 -3.227 13.400 1.00 72.94 77 VAL A C 1
ATOM 613 O O . VAL A 1 77 ? -17.710 -4.407 13.030 1.00 72.94 77 VAL A O 1
ATOM 616 N N . HIS A 1 78 ? -16.590 -2.610 13.791 1.00 76.62 78 HIS A N 1
ATOM 617 C CA . HIS A 1 78 ? -15.297 -3.292 13.833 1.00 76.62 78 HIS A CA 1
ATOM 618 C C . HIS A 1 78 ? -15.211 -4.243 15.029 1.00 76.62 78 HIS A C 1
ATOM 620 O O . HIS A 1 78 ? -15.748 -3.981 16.106 1.00 76.62 78 HIS A O 1
ATOM 626 N N . LYS A 1 79 ? -14.486 -5.357 14.868 1.00 79.44 79 LYS A N 1
ATOM 627 C CA . LYS A 1 79 ? -14.303 -6.341 15.952 1.00 79.44 79 LYS A CA 1
ATOM 628 C C . LYS A 1 79 ? -13.654 -5.722 17.189 1.00 79.44 79 LYS A C 1
ATOM 630 O O . LYS A 1 79 ? -13.956 -6.135 18.305 1.00 79.44 79 LYS A O 1
ATOM 635 N N . GLU A 1 80 ? -12.774 -4.743 17.001 1.00 80.50 80 GLU A N 1
ATOM 636 C CA . GLU A 1 80 ? -12.109 -4.039 18.095 1.00 80.50 80 GLU A CA 1
ATOM 637 C C . GLU A 1 80 ? -13.089 -3.213 18.932 1.00 80.50 80 GLU A C 1
ATOM 639 O O . GLU A 1 80 ? -12.997 -3.240 20.156 1.00 80.50 80 GLU A O 1
ATOM 644 N N . GLU A 1 81 ? -14.057 -2.549 18.295 1.00 78.94 81 GLU A N 1
ATOM 645 C CA . GLU A 1 81 ? -15.085 -1.760 18.985 1.00 78.94 81 GLU A CA 1
ATOM 646 C C . GLU A 1 81 ? -15.984 -2.664 19.841 1.00 78.94 81 GLU A C 1
ATOM 648 O O . GLU A 1 81 ? -16.289 -2.343 20.990 1.00 78.94 81 GLU A O 1
ATOM 653 N N . VAL A 1 82 ? -16.345 -3.844 19.322 1.00 84.94 82 VAL A N 1
ATOM 654 C CA . VAL A 1 82 ? -17.097 -4.861 20.077 1.00 84.94 82 VAL A CA 1
ATOM 655 C C . VAL A 1 82 ? -16.281 -5.381 21.262 1.00 84.94 82 VAL A C 1
ATOM 657 O O . VAL A 1 82 ? -16.792 -5.458 22.377 1.00 84.94 82 VAL A O 1
ATOM 660 N N . ALA A 1 83 ? -14.999 -5.689 21.059 1.00 86.75 83 ALA A N 1
ATOM 661 C CA . ALA A 1 83 ? -14.124 -6.166 22.129 1.00 86.75 83 ALA A CA 1
ATOM 662 C C . ALA A 1 83 ? -13.900 -5.107 23.225 1.00 86.75 83 ALA A C 1
ATOM 664 O O . ALA A 1 83 ? -13.794 -5.442 24.409 1.00 86.75 83 ALA A O 1
ATOM 665 N N . GLU A 1 84 ? -13.828 -3.829 22.851 1.00 89.00 84 GLU A N 1
ATOM 666 C CA . GLU A 1 84 ? -13.740 -2.715 23.794 1.00 89.00 84 GLU A CA 1
ATOM 667 C C . GLU A 1 84 ? -15.032 -2.562 24.602 1.00 89.00 84 GLU A C 1
ATOM 669 O O . GLU A 1 84 ? -14.981 -2.441 25.830 1.00 89.00 84 GLU A O 1
ATOM 674 N N . LEU A 1 85 ? -16.190 -2.644 23.941 1.00 87.88 85 LEU A N 1
ATOM 675 C CA . LEU A 1 85 ? -17.492 -2.641 24.605 1.00 87.88 85 LEU A CA 1
ATOM 676 C C . LEU A 1 85 ? -17.625 -3.810 25.581 1.00 87.88 85 LEU A C 1
ATOM 678 O O . LEU A 1 85 ? -18.00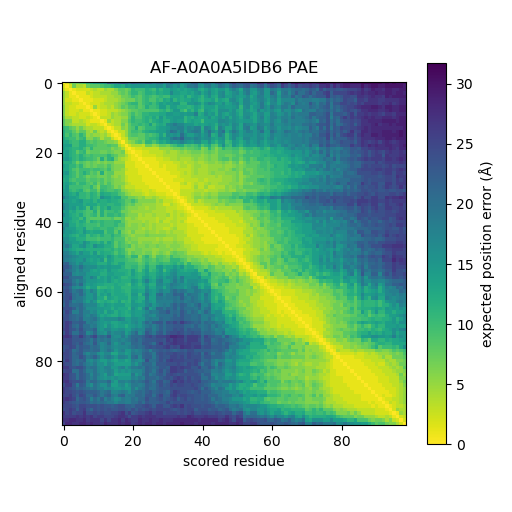0 -3.590 26.730 1.00 87.88 85 LEU A O 1
ATOM 682 N N . GLU A 1 86 ? -17.234 -5.023 25.191 1.00 90.69 86 GLU A N 1
ATOM 683 C CA . GLU A 1 86 ? -17.231 -6.171 26.100 1.00 90.69 86 GLU A CA 1
ATOM 684 C C . GLU A 1 86 ? -16.323 -5.958 27.316 1.00 90.69 86 GLU A C 1
ATOM 686 O O . GLU A 1 86 ? -16.687 -6.322 28.432 1.00 90.69 86 GLU A O 1
ATOM 691 N N . LYS A 1 87 ? -15.130 -5.374 27.136 1.00 92.25 87 LYS A N 1
ATOM 692 C CA . LYS A 1 87 ? -14.246 -5.047 28.268 1.00 92.25 87 LYS A CA 1
ATOM 693 C C . LYS A 1 87 ? -14.901 -4.042 29.212 1.00 92.25 87 LYS A C 1
ATOM 695 O O . LYS A 1 87 ? -14.824 -4.221 30.424 1.00 92.25 87 LYS A O 1
ATOM 700 N N . ARG A 1 88 ? -15.552 -3.006 28.672 1.00 91.69 88 ARG A N 1
ATOM 701 C CA . ARG A 1 88 ? -16.272 -2.010 29.480 1.00 91.69 88 ARG A CA 1
ATOM 702 C C . ARG A 1 88 ? -17.449 -2.638 30.219 1.00 91.69 88 ARG A C 1
ATOM 704 O O . ARG A 1 88 ? -17.635 -2.322 31.388 1.00 91.69 88 ARG A O 1
ATOM 711 N N . ILE A 1 89 ? -18.195 -3.531 29.570 1.00 92.31 89 ILE A N 1
ATOM 712 C CA . ILE A 1 89 ? -19.299 -4.273 30.189 1.00 92.31 89 ILE A CA 1
ATOM 713 C C . ILE A 1 89 ? -18.772 -5.129 31.341 1.00 92.31 89 ILE A C 1
ATOM 715 O O . ILE A 1 89 ? -19.239 -4.951 32.460 1.00 92.31 89 ILE A O 1
ATOM 719 N N . ARG A 1 90 ? -17.736 -5.948 31.117 1.00 92.12 90 ARG A N 1
ATOM 720 C CA . ARG A 1 90 ? -17.126 -6.778 32.174 1.00 92.12 90 ARG A CA 1
ATOM 721 C C . ARG A 1 90 ? -16.676 -5.950 33.380 1.00 92.12 90 ARG A C 1
ATOM 723 O O . ARG A 1 90 ? -17.000 -6.284 34.511 1.00 92.12 90 ARG A O 1
ATOM 730 N N . HIS A 1 91 ? -16.013 -4.819 33.140 1.00 91.31 91 HIS A N 1
ATOM 731 C CA . HIS A 1 91 ? -15.581 -3.908 34.209 1.00 91.31 91 HIS A CA 1
ATOM 732 C C . HIS A 1 91 ? -16.751 -3.302 35.000 1.00 91.31 91 HIS A C 1
ATOM 734 O O . HIS A 1 91 ? -16.659 -3.079 36.207 1.00 91.31 91 HIS A O 1
ATOM 740 N N . LEU A 1 92 ? -17.862 -2.996 34.327 1.00 89.75 92 LEU A N 1
ATOM 741 C CA . LEU A 1 92 ? -19.070 -2.490 34.982 1.00 89.75 92 LEU A CA 1
ATOM 742 C C . LEU A 1 92 ? -19.792 -3.589 35.771 1.00 89.75 92 LEU A C 1
ATOM 744 O O . LEU A 1 92 ? -20.284 -3.314 36.862 1.00 89.75 92 LEU A O 1
ATOM 748 N N . GLU A 1 93 ? -19.825 -4.816 35.253 1.00 90.25 93 GLU A N 1
ATOM 749 C CA . GLU A 1 93 ? -20.385 -5.987 35.937 1.00 90.25 93 GLU A CA 1
ATOM 750 C C . GLU A 1 93 ? -19.599 -6.333 37.208 1.00 90.25 93 GLU A C 1
ATOM 752 O O . GLU A 1 93 ? -20.203 -6.604 38.245 1.00 90.25 93 GLU A O 1
ATOM 757 N N . GLU A 1 94 ? -18.266 -6.258 37.160 1.00 89.31 94 GLU A N 1
ATOM 758 C CA . GLU A 1 94 ? -17.392 -6.439 38.326 1.00 89.31 94 GLU A CA 1
ATOM 759 C C . GLU A 1 94 ? -17.678 -5.384 39.402 1.00 89.31 94 GLU A C 1
ATOM 761 O O . GLU A 1 94 ? -17.972 -5.727 40.546 1.00 89.31 94 GLU A O 1
ATOM 766 N N . LYS A 1 95 ? -17.725 -4.100 39.026 1.00 82.88 95 LYS A N 1
ATOM 767 C CA . LYS A 1 95 ? -18.070 -3.007 39.954 1.00 82.88 95 LYS A CA 1
ATOM 768 C C . LYS A 1 95 ? -19.486 -3.094 40.518 1.00 82.88 95 LYS A C 1
ATOM 770 O O . LYS A 1 95 ? -19.736 -2.611 41.620 1.00 82.88 95 LYS A O 1
ATOM 775 N N . GLY A 1 96 ? -20.424 -3.641 39.749 1.00 77.69 96 GLY A N 1
ATOM 776 C CA . GLY A 1 96 ? -21.801 -3.856 40.183 1.00 77.69 96 GLY A CA 1
ATOM 777 C C . GLY A 1 96 ? -21.938 -4.995 41.192 1.00 77.69 96 GLY A C 1
ATOM 778 O O . GLY A 1 96 ? -22.832 -4.938 42.026 1.00 77.69 96 GLY A O 1
ATOM 779 N N . ARG A 1 97 ? -21.052 -6.000 41.141 1.00 72.44 97 ARG A N 1
ATOM 780 C CA . ARG A 1 97 ? -21.011 -7.125 42.093 1.00 72.44 97 ARG A CA 1
ATOM 781 C C . ARG A 1 97 ? -20.342 -6.799 43.426 1.00 72.44 97 ARG A C 1
ATOM 783 O O . ARG A 1 97 ? -20.558 -7.527 44.387 1.00 72.44 97 ARG A O 1
ATOM 790 N N . GLU A 1 98 ? -19.518 -5.757 43.479 1.00 61.16 98 GLU A N 1
ATOM 791 C CA . GLU A 1 98 ? -18.847 -5.304 44.708 1.00 61.16 98 GLU A CA 1
ATOM 792 C C . GLU A 1 98 ? -19.724 -4.394 45.593 1.00 61.16 98 GLU A C 1
ATOM 794 O O . GLU A 1 98 ? -19.285 -3.975 46.665 1.00 61.16 98 GLU A O 1
ATOM 799 N N . ARG A 1 99 ? -20.952 -4.079 45.161 1.00 53.16 99 ARG A N 1
ATOM 800 C CA . ARG A 1 99 ? -21.969 -3.352 45.936 1.00 53.16 99 ARG A CA 1
ATOM 801 C C . ARG A 1 99 ? -23.054 -4.293 46.434 1.00 53.16 99 ARG A C 1
ATOM 803 O O . ARG A 1 99 ? -23.561 -4.020 47.543 1.00 53.16 99 ARG A O 1
#

Foldseek 3Di:
DDPVVVVLVVLVVCCVPPNDVVSVVVLVVCCVVVNAPPVRSVVSVVVVVVVVVVCCVVVVVVVVVVVVVVCVVVVHDDPVVVVVVVVVVVVVVVVVVVD

Nearest PDB structures (foldseek):
  8ap6-assembly1_H  TM=7.145E-01  e=4.537E+00  Trypanosoma brucei brucei

Solvent-accessible surface area (backbone atoms only — not comparable to full-atom values): 5616 Å² total; per-residue (Å²): 130,62,70,65,59,58,49,53,48,53,48,54,56,45,37,76,76,58,37,70,71,50,43,53,51,52,48,52,54,33,38,76,68,68,75,40,52,73,66,57,50,50,53,52,50,50,54,47,50,57,51,51,57,58,45,47,59,59,47,52,52,54,47,52,53,50,53,50,53,52,39,46,74,74,70,48,81,56,70,65,59,53,53,51,50,51,51,53,50,53,56,49,53,54,60,60,68,78,108

Radius of gyration: 25.19 Å; Cα contacts (8 Å, |Δi|>4): 26; chains: 1; bounding box: 46×26×76 Å